Protein AF-A0AA37BMM2-F1 (afdb_monomer)

Sequence (115 aa):
MSWLTSSIFALSARTSSANAATKRAVTCSPATVVCWRSAACHAVRAKTAALRALVRAAKGRWRVEHDYRELKQALGLAHFEGRTWPGWHHHVVLVSIAHAFVTTERLAPKAGTPG

Solvent-accessible surface area (backbone atoms only — not comparable to full-atom values): 7196 Å² total; per-residue (Å²): 144,88,80,80,72,68,69,66,61,65,63,57,68,70,63,60,66,69,60,60,71,69,70,74,78,77,78,82,63,89,88,56,95,68,59,71,80,37,69,66,42,48,50,53,50,49,53,52,51,52,50,51,50,52,53,52,53,54,51,49,54,55,47,54,57,50,52,51,50,44,38,39,73,76,58,41,67,74,69,71,85,74,92,47,73,69,58,52,51,52,49,54,51,52,38,49,51,51,50,50,52,56,50,50,61,69,67,47,77,75,79,74,78,84,126

pLDDT: mean 74.65, std 19.68, range [36.16, 96.25]

Radius of gyration: 30.73 Å; Cα contacts (8 Å, |Δi|>4): 27; chains: 1; bounding box: 54×23×92 Å

Organism: NCBI:txid58119

Structure (mmCIF, N/CA/C/O backbone):
data_AF-A0AA37BMM2-F1
#
_entry.id   AF-A0AA37BMM2-F1
#
loop_
_atom_site.group_PDB
_atom_site.id
_atom_site.type_symbol
_atom_site.label_atom_id
_atom_site.label_alt_id
_atom_site.label_comp_id
_atom_site.label_asym_id
_atom_site.label_entity_id
_atom_site.label_seq_id
_atom_site.pdbx_PDB_ins_code
_atom_site.Cartn_x
_atom_site.Cartn_y
_atom_site.Cartn_z
_atom_site.occupancy
_atom_site.B_iso_or_equiv
_ato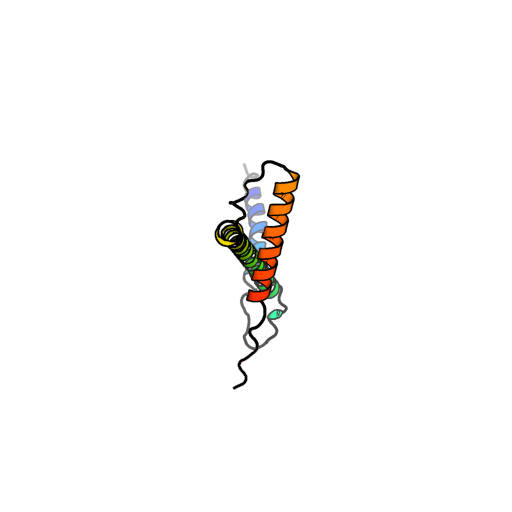m_site.auth_seq_id
_atom_site.auth_comp_id
_atom_site.auth_asym_id
_atom_site.auth_atom_id
_atom_site.pdbx_PDB_model_num
ATOM 1 N N . MET A 1 1 ? 19.076 -8.209 74.361 1.00 49.78 1 MET A N 1
ATOM 2 C CA . MET A 1 1 ? 18.666 -8.750 73.043 1.00 49.78 1 MET A CA 1
ATOM 3 C C . MET A 1 1 ? 17.242 -8.278 72.724 1.00 49.78 1 MET A C 1
ATOM 5 O O . MET A 1 1 ? 16.317 -9.064 72.835 1.00 49.78 1 MET A O 1
ATOM 9 N N . SER A 1 2 ? 17.032 -6.984 72.428 1.00 52.28 2 SER A N 1
ATOM 10 C CA . SER A 1 2 ? 15.667 -6.402 72.391 1.00 52.28 2 SER A CA 1
ATOM 11 C C . SER A 1 2 ? 15.455 -5.282 71.356 1.00 52.28 2 SER A C 1
ATOM 13 O O . SER A 1 2 ? 14.515 -4.508 71.489 1.00 52.28 2 SER A O 1
ATOM 15 N N . TRP A 1 3 ? 16.318 -5.173 70.336 1.00 40.56 3 TRP A N 1
ATOM 16 C CA . TRP A 1 3 ? 16.297 -4.048 69.380 1.00 40.56 3 TRP A CA 1
ATOM 17 C C . TRP A 1 3 ? 16.198 -4.452 67.894 1.00 40.56 3 TRP A C 1
ATOM 19 O O . TRP A 1 3 ? 16.309 -3.589 67.032 1.00 40.56 3 TRP A O 1
ATOM 29 N N . LEU A 1 4 ? 15.969 -5.732 67.561 1.00 50.75 4 LEU A N 1
ATOM 30 C CA . LEU A 1 4 ? 15.934 -6.204 66.159 1.00 50.75 4 LEU A CA 1
ATOM 31 C C . LEU A 1 4 ? 14.548 -6.619 65.629 1.00 50.75 4 LEU A C 1
ATOM 33 O O . LEU A 1 4 ? 14.418 -6.880 64.438 1.00 50.75 4 LEU A O 1
ATOM 37 N N . THR A 1 5 ? 13.491 -6.629 66.447 1.00 55.09 5 THR A N 1
ATOM 38 C CA . THR A 1 5 ? 12.131 -6.993 65.990 1.00 55.09 5 THR A CA 1
ATOM 39 C C . THR A 1 5 ? 11.259 -5.795 65.595 1.00 55.09 5 THR A C 1
ATOM 41 O O . THR A 1 5 ? 10.256 -5.979 64.908 1.00 55.09 5 THR A O 1
ATOM 44 N N . SER A 1 6 ? 11.648 -4.561 65.937 1.00 49.28 6 SER A N 1
ATOM 45 C CA . SER A 1 6 ? 10.850 -3.359 65.633 1.00 49.28 6 SER A CA 1
ATOM 46 C C . SER A 1 6 ? 10.841 -2.974 64.146 1.00 49.28 6 SER A C 1
ATOM 48 O O . SER A 1 6 ? 9.883 -2.365 63.672 1.00 49.28 6 SER A O 1
ATOM 50 N N . SER A 1 7 ? 11.864 -3.353 63.375 1.00 48.28 7 SER A N 1
ATOM 51 C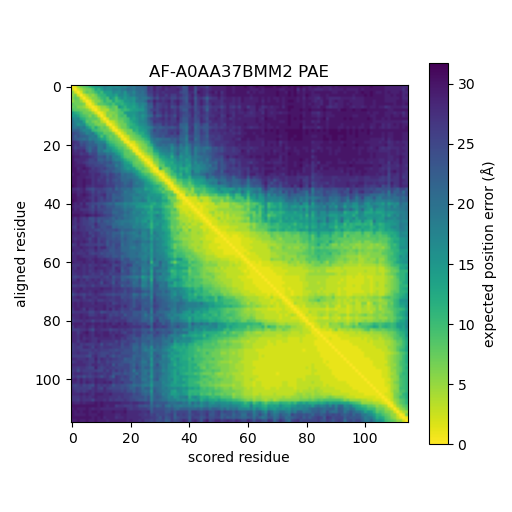 CA . SER A 1 7 ? 12.001 -2.912 61.977 1.00 48.28 7 SER A CA 1
ATOM 52 C C . SER A 1 7 ? 11.051 -3.618 61.003 1.00 48.28 7 SER A C 1
ATOM 54 O O . SER A 1 7 ? 10.730 -3.069 59.952 1.00 48.28 7 SER A O 1
ATOM 56 N N . ILE A 1 8 ? 10.551 -4.809 61.345 1.00 52.97 8 ILE A N 1
ATOM 57 C CA . ILE A 1 8 ? 9.686 -5.591 60.445 1.00 52.97 8 ILE A CA 1
ATOM 58 C C . ILE A 1 8 ? 8.252 -5.028 60.417 1.00 52.97 8 ILE A C 1
ATOM 60 O O . ILE A 1 8 ? 7.593 -5.062 59.378 1.00 52.97 8 ILE A O 1
ATOM 64 N N . PHE A 1 9 ? 7.772 -4.419 61.508 1.00 48.59 9 PHE A N 1
ATOM 65 C CA . PHE A 1 9 ? 6.399 -3.897 61.569 1.00 48.59 9 PHE A CA 1
ATOM 66 C C . PHE A 1 9 ? 6.216 -2.569 60.805 1.00 48.59 9 PHE A C 1
ATOM 68 O O . PHE A 1 9 ? 5.138 -2.295 60.275 1.00 48.59 9 PHE A O 1
ATOM 75 N N . ALA A 1 10 ? 7.277 -1.766 60.658 1.00 47.22 10 ALA A N 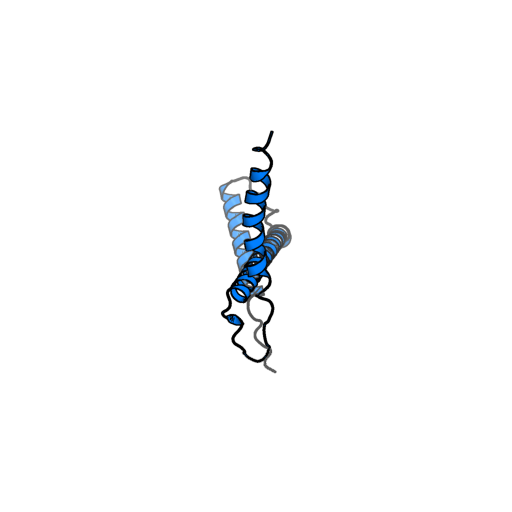1
ATOM 76 C CA . ALA A 1 10 ? 7.212 -0.471 59.974 1.00 47.22 10 ALA A CA 1
ATOM 77 C C . ALA A 1 10 ? 7.104 -0.574 58.437 1.00 47.22 10 ALA A C 1
ATOM 79 O O . ALA A 1 10 ? 6.633 0.366 57.792 1.00 47.22 10 ALA A O 1
ATOM 80 N N . LEU A 1 11 ? 7.480 -1.711 57.835 1.00 45.09 11 LEU A N 1
ATOM 81 C CA . LEU A 1 11 ? 7.369 -1.918 56.384 1.00 45.09 11 LEU A CA 1
ATOM 82 C C . LEU A 1 11 ? 5.976 -2.424 55.952 1.00 45.09 11 LEU A C 1
ATOM 84 O O . LEU A 1 11 ? 5.569 -2.199 54.814 1.00 45.09 11 LEU A O 1
ATOM 88 N N . SER A 1 12 ? 5.203 -3.026 56.865 1.00 43.62 12 SER A N 1
ATOM 89 C CA . SER A 1 12 ? 3.846 -3.535 56.588 1.00 43.62 12 SER A CA 1
ATOM 90 C C . SER A 1 12 ? 2.775 -2.429 56.571 1.00 43.62 12 SER A C 1
ATOM 92 O O . SER A 1 12 ? 1.810 -2.477 55.806 1.00 43.62 12 SER A O 1
ATOM 94 N N . ALA A 1 13 ? 2.968 -1.353 57.342 1.00 43.12 13 ALA A N 1
ATOM 95 C CA . ALA A 1 13 ? 1.996 -0.259 57.410 1.00 43.12 13 ALA A CA 1
ATOM 96 C C . ALA A 1 13 ? 1.949 0.620 56.139 1.00 43.12 13 ALA A C 1
ATOM 98 O O . ALA A 1 13 ? 0.965 1.326 55.917 1.00 43.12 13 ALA A O 1
ATOM 99 N N . ARG A 1 14 ? 2.977 0.574 55.274 1.00 41.84 14 ARG A N 1
ATOM 100 C CA . ARG A 1 14 ? 3.042 1.404 54.054 1.00 41.84 14 ARG A CA 1
ATOM 101 C C . ARG A 1 14 ? 2.402 0.748 52.824 1.00 41.84 14 ARG A C 1
ATOM 103 O O . ARG A 1 14 ? 2.022 1.461 51.900 1.00 41.84 14 ARG A O 1
ATOM 110 N N . THR A 1 15 ? 2.214 -0.571 52.812 1.00 39.50 15 THR A N 1
ATOM 111 C CA . THR A 1 15 ? 1.619 -1.290 51.667 1.00 39.50 15 THR A CA 1
ATOM 112 C C . THR A 1 15 ? 0.124 -1.588 51.826 1.00 39.50 15 THR A C 1
ATOM 114 O O . THR A 1 15 ? -0.547 -1.842 50.829 1.00 39.50 15 THR A O 1
ATOM 117 N N . SER A 1 16 ? -0.446 -1.464 53.032 1.00 36.16 16 SER A N 1
ATOM 118 C CA . SER A 1 16 ? -1.891 -1.670 53.257 1.00 36.16 16 SER A CA 1
ATOM 119 C C . SER A 1 16 ? -2.764 -0.486 52.791 1.00 36.16 16 SER A C 1
ATOM 121 O O . SER A 1 16 ? -3.910 -0.666 52.377 1.00 36.16 16 SER A O 1
ATOM 123 N N . SER A 1 17 ? -2.209 0.732 52.757 1.00 42.72 17 SER A N 1
ATOM 124 C CA . SER A 1 17 ? -2.939 1.946 52.340 1.00 42.72 17 SER A CA 1
ATOM 125 C C . SER A 1 17 ? -3.250 1.987 50.830 1.00 42.72 17 SER A C 1
ATOM 127 O O . SER A 1 17 ? -4.252 2.563 50.405 1.00 42.72 17 SER A O 1
ATOM 129 N N . ALA A 1 18 ? -2.455 1.302 49.998 1.00 44.09 18 ALA A N 1
ATOM 130 C CA . ALA A 1 18 ? -2.597 1.346 48.538 1.00 44.09 18 ALA A CA 1
ATOM 131 C C . ALA A 1 18 ? -3.737 0.472 47.971 1.00 44.09 18 ALA A C 1
ATOM 133 O O . ALA A 1 18 ? -4.162 0.696 46.840 1.00 44.09 18 ALA A O 1
ATOM 134 N N . ASN A 1 19 ? -4.266 -0.492 48.736 1.00 47.50 19 ASN A N 1
ATOM 135 C CA . ASN A 1 19 ? -5.310 -1.417 48.260 1.00 47.50 19 ASN A CA 1
ATOM 136 C C . ASN A 1 19 ? -6.738 -1.046 48.696 1.00 47.50 19 ASN A C 1
ATOM 138 O O . ASN A 1 19 ? -7.706 -1.596 48.166 1.00 47.50 19 ASN A O 1
ATOM 142 N N . ALA A 1 20 ? -6.901 -0.113 49.639 1.00 42.16 20 ALA A N 1
ATOM 143 C CA . ALA A 1 20 ? -8.222 0.341 50.082 1.00 42.16 20 ALA A CA 1
ATOM 144 C C . ALA A 1 20 ? -8.840 1.382 49.127 1.00 42.16 20 ALA A C 1
ATOM 146 O O . ALA A 1 20 ? -10.058 1.404 48.939 1.00 42.16 20 ALA A O 1
ATOM 147 N N . ALA A 1 21 ? -8.013 2.203 48.469 1.00 44.28 21 ALA A N 1
ATOM 148 C CA . ALA A 1 21 ? -8.474 3.225 47.524 1.00 44.28 21 ALA A CA 1
ATOM 149 C C . ALA A 1 21 ? -8.943 2.636 46.177 1.00 44.28 21 ALA A C 1
ATOM 151 O O . ALA A 1 21 ? -9.797 3.210 45.506 1.00 44.28 21 ALA A O 1
ATOM 152 N N . THR A 1 22 ? -8.446 1.456 45.798 1.00 49.12 22 THR A N 1
ATOM 153 C CA . THR A 1 22 ? -8.778 0.770 44.536 1.00 49.12 22 THR A CA 1
ATOM 154 C C . THR A 1 22 ? -10.064 -0.058 44.604 1.00 49.12 22 THR A C 1
ATOM 156 O O . THR A 1 22 ? -10.648 -0.348 43.562 1.00 49.12 22 THR A O 1
ATOM 159 N N . LYS A 1 23 ? -10.564 -0.406 45.801 1.00 43.22 23 LYS A N 1
ATOM 160 C CA . LYS A 1 23 ? -11.818 -1.173 45.966 1.00 43.22 23 LYS A CA 1
ATOM 161 C C . LYS A 1 23 ? -13.092 -0.320 46.059 1.00 43.22 23 LYS A C 1
ATOM 163 O O . LYS A 1 23 ? -14.185 -0.874 46.041 1.0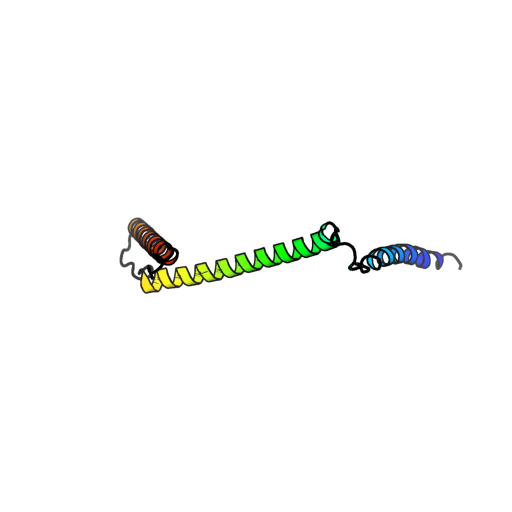0 43.22 23 LYS A O 1
ATOM 168 N N . ARG A 1 24 ? -12.989 1.015 46.100 1.00 42.09 24 ARG A N 1
ATOM 169 C CA . ARG A 1 24 ? -14.140 1.946 46.165 1.00 42.09 24 ARG A CA 1
ATOM 170 C C . ARG A 1 24 ? -14.572 2.536 44.815 1.00 42.09 24 ARG A C 1
ATOM 172 O O . ARG A 1 24 ? -15.258 3.549 44.784 1.00 42.09 24 ARG A O 1
ATOM 179 N N . ALA A 1 25 ? -14.197 1.914 43.698 1.00 46.41 25 ALA A N 1
ATOM 180 C CA . ALA A 1 25 ? -14.541 2.393 42.354 1.00 46.41 25 ALA A CA 1
ATOM 181 C C . ALA A 1 25 ? -15.442 1.422 41.560 1.00 46.41 25 ALA A C 1
ATOM 183 O O . ALA A 1 25 ? -15.383 1.402 40.334 1.00 46.41 25 ALA A O 1
ATOM 184 N N . VAL A 1 26 ? -16.266 0.606 42.234 1.00 53.53 26 VAL A N 1
ATOM 185 C CA . VAL A 1 26 ? -17.203 -0.339 41.578 1.00 53.53 26 VAL A CA 1
ATOM 186 C C . VAL A 1 26 ? -18.622 -0.238 42.156 1.00 53.53 26 VAL A C 1
ATOM 188 O O . VAL A 1 26 ? -19.338 -1.222 42.273 1.00 53.53 26 VAL A O 1
ATOM 191 N N . THR A 1 27 ? -19.072 0.963 42.515 1.00 48.41 27 THR A N 1
ATOM 192 C CA . THR A 1 27 ? -20.509 1.226 42.702 1.00 48.41 27 THR A CA 1
ATOM 193 C C . THR A 1 27 ? -20.956 2.284 41.703 1.00 48.41 27 THR A C 1
ATOM 195 O O . THR A 1 27 ? -21.214 3.437 42.032 1.00 48.41 27 THR A O 1
ATOM 198 N N . CYS A 1 28 ? -21.027 1.886 40.431 1.00 45.62 28 CYS A N 1
ATOM 199 C CA . CYS A 1 28 ? -21.810 2.624 39.445 1.00 45.62 28 CYS A CA 1
ATOM 200 C C . CYS A 1 28 ? -23.288 2.317 39.704 1.00 45.62 28 CYS A C 1
ATOM 202 O O . CYS A 1 28 ? -23.791 1.272 39.301 1.00 45.62 28 CYS A O 1
ATOM 204 N N . SER A 1 29 ? -23.961 3.210 40.429 1.00 46.97 29 SER A N 1
ATOM 205 C CA . SER A 1 29 ? -25.421 3.227 40.517 1.00 46.97 29 SER A CA 1
ATOM 206 C C . SER A 1 29 ? -26.003 3.549 39.129 1.00 46.97 29 SER A C 1
ATOM 208 O O . SER A 1 29 ? -25.521 4.487 38.489 1.00 46.97 29 SER A O 1
ATOM 210 N N . PRO A 1 30 ? -27.016 2.814 38.634 1.00 55.53 30 PRO A N 1
ATOM 211 C CA . PRO A 1 30 ? -27.540 2.986 37.277 1.00 55.53 30 PRO A CA 1
ATOM 212 C C . PRO A 1 30 ? -28.393 4.256 37.102 1.00 55.53 30 PRO A C 1
ATOM 214 O O . PRO A 1 30 ? -28.824 4.550 35.991 1.00 55.53 30 PRO A O 1
ATOM 217 N N . ALA A 1 31 ? -28.634 5.028 38.168 1.00 51.12 31 ALA A N 1
ATOM 218 C CA . ALA A 1 31 ? -29.551 6.170 38.149 1.00 51.12 31 ALA A 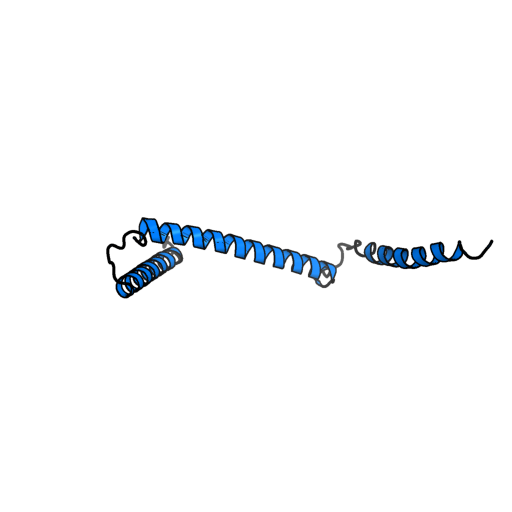CA 1
ATOM 219 C C . ALA A 1 31 ? -28.951 7.481 37.597 1.00 51.12 31 ALA A C 1
ATOM 221 O O . ALA A 1 31 ? -29.689 8.434 37.362 1.00 51.12 31 ALA A O 1
ATOM 222 N N . THR A 1 32 ? -27.638 7.563 37.362 1.00 53.16 32 THR A N 1
ATOM 223 C CA . THR A 1 32 ? -26.991 8.777 36.836 1.00 53.16 32 THR A CA 1
ATOM 224 C C . THR A 1 32 ? -26.172 8.464 35.588 1.00 53.16 32 THR A C 1
ATOM 226 O O . THR A 1 32 ? -25.090 7.884 35.636 1.00 53.16 32 THR A O 1
ATOM 229 N N . VAL A 1 33 ? -26.670 8.927 34.442 1.00 53.16 33 VAL A N 1
ATOM 230 C CA . VAL A 1 33 ? -26.133 8.766 33.072 1.00 53.16 33 VAL A CA 1
ATOM 231 C C . VAL A 1 33 ? -24.749 9.439 32.867 1.00 53.16 33 VAL A C 1
ATOM 233 O O . VAL A 1 33 ? -24.249 9.571 31.755 1.00 53.16 33 VAL A O 1
ATOM 236 N N . VAL A 1 34 ? -24.055 9.839 33.937 1.00 55.59 34 VAL A N 1
ATOM 237 C CA . VAL A 1 34 ? -22.825 10.652 33.896 1.00 55.59 34 VAL A CA 1
ATOM 238 C C . VAL A 1 34 ? -21.584 9.868 34.355 1.00 55.59 34 VAL A C 1
ATOM 240 O O . VAL A 1 34 ? -20.592 10.447 34.783 1.00 55.59 34 VAL A O 1
ATOM 243 N N . CYS A 1 35 ? -21.561 8.537 34.225 1.00 57.47 35 CYS A N 1
ATOM 244 C CA . CYS A 1 35 ? -20.321 7.783 34.473 1.00 57.47 35 CYS A CA 1
ATOM 245 C C . CYS A 1 35 ? -19.257 7.998 33.368 1.00 57.47 35 CYS A C 1
ATOM 247 O O . CYS A 1 35 ? -18.085 7.686 33.562 1.00 57.47 35 CYS A O 1
ATOM 249 N N . TRP A 1 36 ? -19.612 8.590 32.219 1.00 54.12 36 TRP A N 1
ATOM 250 C CA . TRP A 1 36 ? -18.692 8.790 31.085 1.00 54.12 36 TRP A CA 1
ATOM 251 C C . TRP A 1 36 ? -17.501 9.715 31.370 1.00 54.12 36 TRP A C 1
ATOM 253 O O . TRP A 1 36 ? -16.491 9.617 30.674 1.00 54.12 36 TRP A O 1
ATOM 263 N N . ARG A 1 37 ? -17.601 10.597 32.374 1.00 60.84 37 ARG A N 1
ATOM 264 C CA . ARG A 1 37 ? -16.554 11.575 32.727 1.00 60.84 37 ARG A CA 1
ATOM 265 C C . ARG A 1 37 ? -15.617 11.104 33.842 1.00 60.84 37 ARG A C 1
ATOM 267 O O . ARG A 1 37 ? -14.694 11.825 34.203 1.00 60.84 37 ARG A O 1
ATOM 274 N N . SER A 1 38 ? -15.842 9.908 34.391 1.00 71.62 38 SER A N 1
ATOM 275 C CA . SER A 1 38 ? -14.958 9.334 35.407 1.00 71.62 38 SER A CA 1
ATOM 276 C C . SER A 1 38 ? -13.613 8.936 34.796 1.00 71.62 38 SER A C 1
ATOM 278 O O . SER A 1 38 ? -13.549 8.432 33.669 1.00 71.62 38 SER A O 1
ATOM 280 N N . ALA A 1 39 ? -12.533 9.095 35.566 1.00 72.25 39 ALA A N 1
ATOM 281 C CA . ALA A 1 39 ? -11.192 8.651 35.190 1.00 72.25 39 ALA A CA 1
ATOM 282 C C . ALA A 1 39 ? -11.166 7.165 34.769 1.00 72.25 39 ALA A C 1
ATOM 284 O O . ALA A 1 39 ? -10.437 6.797 33.849 1.00 72.25 39 ALA A O 1
ATOM 285 N N . ALA A 1 40 ? -12.026 6.326 35.361 1.00 72.25 40 ALA A N 1
ATOM 286 C CA . ALA A 1 40 ? -12.180 4.921 34.983 1.00 72.25 40 ALA A CA 1
ATOM 287 C C . ALA A 1 40 ? -12.737 4.746 33.553 1.00 72.25 40 ALA A C 1
ATOM 289 O O . ALA A 1 40 ? -12.188 3.971 32.767 1.00 72.25 40 ALA A O 1
ATOM 290 N N . CYS A 1 41 ? -13.766 5.509 33.165 1.00 68.00 41 CYS A N 1
ATOM 291 C CA . CYS A 1 41 ? -14.295 5.495 31.797 1.00 68.00 41 CYS A CA 1
ATOM 292 C C . CYS A 1 41 ? -13.294 6.068 30.785 1.00 68.00 41 CYS A C 1
ATOM 294 O O . CYS A 1 41 ? -13.157 5.517 29.691 1.00 68.00 41 CYS A O 1
ATOM 296 N N . HIS A 1 42 ? -12.535 7.109 31.149 1.00 74.50 42 HIS A N 1
ATOM 297 C CA . HIS A 1 42 ? -11.441 7.619 30.317 1.00 74.50 42 HIS A CA 1
ATOM 298 C C . HIS A 1 42 ? -10.335 6.575 30.117 1.00 74.50 42 HIS A C 1
ATOM 300 O O . HIS A 1 42 ? -9.866 6.405 28.993 1.00 74.50 42 HIS A O 1
ATOM 306 N N . ALA A 1 43 ? -9.975 5.815 31.154 1.00 75.38 43 ALA A N 1
ATOM 307 C CA . ALA A 1 43 ? -8.988 4.744 31.058 1.00 75.38 43 ALA A CA 1
ATOM 308 C C . ALA A 1 43 ? -9.470 3.575 30.176 1.00 75.38 43 ALA A C 1
ATOM 310 O O . ALA A 1 43 ? -8.712 3.086 29.337 1.00 75.38 43 ALA A O 1
ATOM 311 N N . VAL A 1 44 ? -10.735 3.150 30.292 1.00 77.25 44 VAL A N 1
ATOM 312 C CA . VAL A 1 44 ? -11.313 2.120 29.403 1.00 77.25 44 VAL A CA 1
ATOM 313 C C . VAL A 1 44 ? -11.412 2.631 27.960 1.00 77.25 44 VAL A C 1
ATOM 315 O O . VAL A 1 44 ? -11.089 1.905 27.014 1.00 77.25 44 VAL A O 1
ATOM 318 N N . ARG A 1 45 ? -11.783 3.901 27.753 1.00 76.81 45 ARG A N 1
ATOM 319 C CA . ARG A 1 45 ? -11.827 4.510 26.415 1.00 76.81 45 ARG A CA 1
ATOM 320 C C . ARG A 1 45 ? -10.436 4.663 25.801 1.00 76.81 45 ARG A C 1
ATOM 322 O O . ARG A 1 45 ? -10.285 4.414 24.610 1.00 76.81 45 ARG A O 1
ATOM 329 N N . ALA A 1 46 ? -9.426 4.992 26.602 1.00 78.94 46 ALA A N 1
ATOM 330 C CA . ALA A 1 46 ? -8.033 5.054 26.170 1.00 78.94 46 ALA A CA 1
ATOM 331 C C . ALA A 1 46 ? -7.502 3.666 25.780 1.00 78.94 46 ALA A C 1
ATOM 333 O O . ALA A 1 46 ? -6.941 3.511 24.699 1.00 78.94 46 ALA A O 1
ATOM 334 N N . LYS A 1 47 ? -7.762 2.630 26.589 1.00 79.50 47 LYS A N 1
ATOM 335 C CA . LYS A 1 47 ? -7.380 1.241 26.272 1.00 79.50 47 LYS A CA 1
ATOM 336 C C . LYS A 1 47 ? -8.059 0.728 25.001 1.00 79.50 47 LYS A C 1
ATOM 338 O O . LYS A 1 47 ? -7.404 0.143 24.143 1.00 79.50 47 LYS A O 1
ATOM 343 N N . THR A 1 48 ? -9.357 0.981 24.838 1.00 83.12 48 THR A N 1
ATOM 344 C CA . THR A 1 48 ? -10.083 0.586 23.617 1.00 83.12 48 THR A CA 1
ATOM 345 C C . THR A 1 48 ? -9.647 1.393 22.395 1.00 83.12 48 THR A C 1
ATOM 347 O O . THR A 1 48 ? -9.561 0.832 21.307 1.00 83.12 48 THR A O 1
ATOM 350 N N . ALA A 1 49 ? -9.318 2.681 22.544 1.00 83.00 49 ALA A N 1
ATOM 351 C CA . ALA A 1 49 ? -8.735 3.481 21.469 1.00 83.00 49 ALA A CA 1
ATOM 352 C C . ALA A 1 49 ? -7.348 2.959 21.056 1.00 83.00 49 ALA A C 1
ATOM 354 O O . ALA A 1 49 ? -7.092 2.825 19.860 1.00 83.00 49 ALA A O 1
ATOM 355 N N . ALA A 1 50 ? -6.502 2.580 22.020 1.00 85.81 50 ALA A N 1
ATOM 356 C CA . ALA A 1 50 ? -5.201 1.965 21.765 1.00 85.81 50 ALA A CA 1
ATOM 357 C C . ALA A 1 50 ? -5.338 0.613 21.045 1.00 85.81 50 ALA A C 1
ATOM 359 O O . ALA A 1 50 ? -4.688 0.387 20.026 1.00 85.81 50 ALA A O 1
ATOM 360 N N . LEU A 1 51 ? -6.258 -0.252 21.490 1.00 89.56 51 LEU A N 1
ATOM 361 C CA . LEU A 1 51 ? -6.549 -1.515 20.807 1.00 89.56 51 LEU A CA 1
ATOM 362 C C . LEU A 1 51 ? -7.042 -1.282 19.371 1.00 89.56 51 LEU A C 1
ATOM 364 O O . LEU A 1 51 ? -6.578 -1.941 18.443 1.00 89.56 51 LEU A O 1
ATOM 368 N N . ARG A 1 52 ? -7.939 -0.310 19.156 1.00 88.75 52 ARG A N 1
ATOM 369 C CA . ARG A 1 52 ? -8.399 0.056 17.806 1.00 88.75 52 ARG A CA 1
ATOM 370 C C . ARG A 1 52 ? -7.250 0.539 16.923 1.00 88.75 52 ARG A C 1
ATOM 372 O O . ARG A 1 52 ? -7.239 0.208 15.740 1.00 88.75 52 ARG A O 1
ATOM 379 N N . ALA A 1 53 ? -6.294 1.291 17.466 1.00 89.19 53 ALA A N 1
ATOM 380 C CA . ALA A 1 53 ? -5.117 1.736 16.724 1.00 89.19 53 ALA A CA 1
ATOM 381 C C . ALA A 1 53 ? -4.234 0.549 16.305 1.00 89.19 53 ALA A C 1
ATOM 383 O O . ALA A 1 53 ? -3.873 0.445 15.134 1.00 89.19 53 ALA A O 1
ATOM 384 N N . LEU A 1 54 ? -3.980 -0.396 17.216 1.00 88.88 54 LEU A N 1
ATOM 385 C CA . LEU A 1 54 ? -3.221 -1.616 16.920 1.00 88.88 54 LEU A CA 1
ATOM 386 C C . LEU A 1 54 ? -3.913 -2.485 15.863 1.00 88.88 54 LEU A C 1
ATOM 388 O O . LEU A 1 54 ? -3.268 -2.941 14.922 1.00 88.88 54 LEU A O 1
ATOM 392 N N . VAL A 1 55 ? -5.234 -2.663 15.959 1.00 90.31 55 VAL A N 1
ATOM 393 C CA . VAL A 1 55 ? -6.010 -3.413 14.957 1.00 90.31 55 VAL A CA 1
ATOM 394 C C . VAL A 1 55 ? -5.979 -2.712 13.597 1.00 90.31 55 VAL A C 1
ATOM 396 O O . VAL A 1 55 ? -5.838 -3.379 12.573 1.00 90.31 55 VAL A O 1
ATOM 399 N N . ARG A 1 56 ? -6.069 -1.376 13.555 1.00 88.00 56 ARG A N 1
ATOM 400 C CA . ARG A 1 56 ? -5.932 -0.606 12.306 1.00 88.00 56 ARG A CA 1
ATOM 401 C C . ARG A 1 56 ? -4.544 -0.774 11.689 1.00 88.00 56 ARG A C 1
ATOM 403 O O . ARG A 1 56 ? -4.460 -1.027 10.492 1.00 88.00 56 ARG A O 1
ATOM 410 N N . ALA A 1 57 ? -3.481 -0.709 12.489 1.00 87.19 57 ALA A N 1
ATOM 411 C CA . ALA A 1 57 ? -2.115 -0.935 12.021 1.00 87.19 57 ALA A CA 1
ATOM 412 C C . ALA A 1 57 ? -1.915 -2.371 11.502 1.00 87.19 57 ALA A C 1
ATOM 414 O O . ALA A 1 57 ? -1.347 -2.578 10.430 1.00 87.19 57 ALA A O 1
ATOM 415 N N . ALA A 1 58 ? -2.446 -3.370 12.213 1.00 87.94 58 ALA A N 1
ATOM 416 C CA . ALA A 1 58 ? -2.402 -4.767 11.789 1.00 87.94 58 ALA A CA 1
ATOM 417 C C . ALA A 1 58 ? -3.159 -4.997 10.471 1.00 87.94 58 ALA A C 1
ATOM 419 O O . ALA A 1 58 ? -2.641 -5.668 9.578 1.00 87.94 58 ALA A O 1
ATOM 420 N N . LYS A 1 59 ? -4.344 -4.392 10.312 1.00 87.50 59 LYS A N 1
ATOM 421 C CA . LYS A 1 59 ? -5.088 -4.406 9.043 1.00 87.50 59 LYS A CA 1
ATOM 422 C C . LYS A 1 59 ? -4.327 -3.689 7.927 1.00 87.50 59 LYS A C 1
ATOM 424 O O . LYS A 1 59 ? -4.347 -4.161 6.798 1.00 87.50 59 LYS A O 1
ATOM 429 N N . GLY A 1 60 ? -3.622 -2.600 8.236 1.00 88.25 60 GLY A N 1
ATOM 430 C CA . GLY A 1 60 ? -2.751 -1.898 7.291 1.00 88.25 60 GLY A CA 1
ATOM 431 C C . GLY A 1 60 ? -1.671 -2.807 6.700 1.00 88.25 60 GLY A C 1
ATOM 432 O O . GLY A 1 60 ? -1.548 -2.877 5.483 1.00 88.25 60 GLY A O 1
ATOM 433 N N . ARG A 1 61 ? -0.960 -3.578 7.537 1.00 90.62 61 ARG A N 1
ATOM 434 C CA . ARG A 1 61 ? 0.056 -4.542 7.063 1.00 90.62 61 ARG A CA 1
ATOM 435 C C . ARG A 1 61 ? -0.517 -5.582 6.101 1.00 90.62 61 ARG A C 1
ATOM 437 O O . ARG A 1 61 ? 0.092 -5.870 5.079 1.00 90.62 61 ARG A O 1
ATOM 444 N N . TRP A 1 62 ? -1.698 -6.115 6.412 1.00 90.50 62 TRP A N 1
ATOM 445 C CA . TRP A 1 62 ? -2.370 -7.083 5.541 1.00 90.50 62 TRP A CA 1
ATOM 446 C C . TRP A 1 62 ? -2.768 -6.499 4.185 1.00 90.50 62 TRP A C 1
ATOM 448 O O . TRP A 1 62 ? -2.691 -7.205 3.183 1.00 90.50 62 TRP A O 1
ATOM 458 N N . ARG A 1 63 ? -3.168 -5.222 4.144 1.00 88.31 63 ARG A N 1
ATOM 459 C CA . ARG A 1 63 ? -3.460 -4.533 2.880 1.00 88.31 63 ARG A CA 1
ATOM 460 C C . ARG A 1 63 ? -2.209 -4.411 2.017 1.00 88.31 63 ARG A C 1
ATOM 462 O O . ARG A 1 63 ? -2.253 -4.832 0.873 1.00 88.31 63 ARG A O 1
ATOM 469 N N . VAL A 1 64 ? -1.087 -3.978 2.598 1.00 89.06 64 VAL A N 1
ATOM 470 C CA . VAL A 1 64 ? 0.195 -3.861 1.879 1.00 89.06 64 VAL A CA 1
ATOM 471 C C . VAL A 1 64 ? 0.626 -5.196 1.265 1.00 89.06 64 VAL A C 1
ATOM 473 O O . VAL A 1 64 ? 1.030 -5.236 0.109 1.00 89.06 64 VAL A O 1
ATOM 476 N N . GLU A 1 65 ? 0.495 -6.305 1.996 1.00 91.56 65 GLU A N 1
ATOM 477 C CA . GLU A 1 65 ? 0.840 -7.636 1.473 1.00 91.56 65 GLU A CA 1
ATOM 478 C C . GLU A 1 65 ? -0.084 -8.083 0.328 1.00 91.56 65 GLU A C 1
ATOM 480 O O . GLU A 1 65 ? 0.318 -8.799 -0.590 1.00 91.56 65 GLU A O 1
ATOM 485 N N . HIS A 1 66 ? -1.357 -7.696 0.379 1.00 91.31 66 HIS A N 1
ATOM 486 C CA . HIS A 1 66 ? -2.287 -7.965 -0.710 1.00 91.31 66 HIS A CA 1
ATOM 487 C C . HIS A 1 66 ? -1.954 -7.125 -1.949 1.00 91.31 66 HIS A C 1
ATOM 489 O O . HIS A 1 66 ? -1.822 -7.685 -3.037 1.00 91.31 66 HIS A O 1
ATOM 495 N N . ASP A 1 67 ? -1.718 -5.826 -1.762 1.00 91.19 67 ASP A N 1
ATOM 496 C CA . ASP A 1 67 ? -1.339 -4.893 -2.824 1.00 91.19 67 ASP A CA 1
ATOM 497 C C . ASP A 1 67 ? -0.028 -5.332 -3.497 1.00 91.19 67 ASP A C 1
ATOM 499 O O . ASP A 1 67 ? 0.090 -5.328 -4.720 1.00 91.19 67 ASP A O 1
ATOM 503 N N . TYR A 1 68 ? 0.944 -5.813 -2.718 1.00 90.44 68 TYR A N 1
ATOM 504 C CA . TYR A 1 68 ? 2.220 -6.304 -3.239 1.00 90.44 68 TYR A CA 1
ATOM 505 C C . TYR A 1 68 ? 2.085 -7.593 -4.063 1.00 90.44 68 TYR A C 1
ATOM 507 O O . TYR A 1 68 ? 2.769 -7.763 -5.077 1.00 90.44 68 TYR A O 1
ATOM 515 N N . ARG A 1 69 ? 1.174 -8.495 -3.674 1.00 91.31 69 ARG A N 1
ATOM 516 C CA . ARG A 1 69 ? 0.834 -9.671 -4.489 1.00 91.31 69 ARG A CA 1
ATOM 517 C C . ARG A 1 69 ? 0.186 -9.264 -5.807 1.00 91.31 69 ARG A C 1
ATOM 519 O O . ARG A 1 69 ? 0.548 -9.812 -6.844 1.00 91.31 69 ARG A O 1
ATOM 526 N N . GLU A 1 70 ? -0.711 -8.288 -5.782 1.00 90.69 70 GLU A N 1
ATOM 527 C CA . GLU A 1 70 ? -1.364 -7.773 -6.984 1.00 90.69 70 GLU A CA 1
ATOM 528 C C . GLU A 1 70 ? -0.376 -7.079 -7.934 1.00 90.69 70 GLU A C 1
ATOM 530 O O . GLU A 1 70 ? -0.348 -7.383 -9.127 1.00 90.69 70 GLU A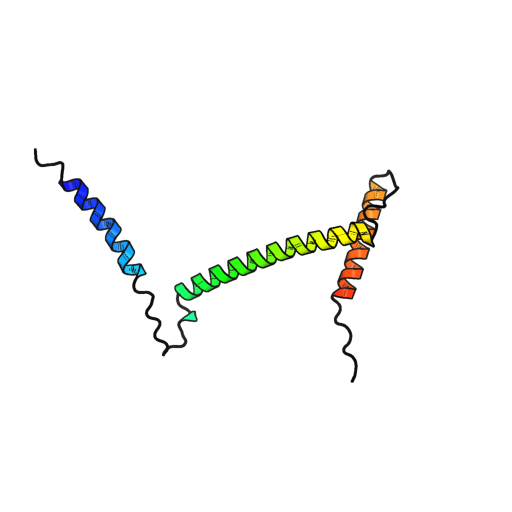 O 1
ATOM 535 N N . LEU A 1 71 ? 0.506 -6.233 -7.396 1.00 91.88 71 LEU A N 1
ATOM 536 C CA . LEU A 1 71 ? 1.582 -5.583 -8.148 1.00 91.88 71 LEU A CA 1
ATOM 537 C C . LEU A 1 71 ? 2.462 -6.605 -8.885 1.00 91.88 71 LEU A C 1
ATOM 539 O O . LEU A 1 71 ? 2.799 -6.415 -10.053 1.00 91.88 71 LEU A O 1
ATOM 543 N N . LYS A 1 72 ? 2.820 -7.713 -8.225 1.00 89.44 72 LYS A N 1
ATOM 544 C CA . LYS A 1 72 ? 3.653 -8.768 -8.821 1.00 89.44 72 LYS A CA 1
ATOM 545 C C . LYS A 1 72 ? 2.928 -9.606 -9.865 1.00 89.44 72 LYS A C 1
ATOM 547 O O . LYS A 1 72 ? 3.497 -9.836 -10.930 1.00 89.44 72 LYS A O 1
ATOM 552 N N . GLN A 1 73 ? 1.727 -10.082 -9.540 1.00 87.81 73 GLN A N 1
ATOM 553 C CA . GLN A 1 73 ? 1.022 -11.088 -10.338 1.00 87.81 73 GLN A CA 1
ATOM 554 C C . GLN A 1 73 ? 0.184 -10.474 -11.460 1.00 87.81 73 GLN A C 1
ATOM 556 O O . GLN A 1 73 ? 0.201 -10.983 -12.573 1.00 87.81 73 GLN A O 1
ATOM 561 N N . ALA A 1 74 ? -0.537 -9.386 -11.183 1.00 86.88 74 ALA A N 1
ATOM 562 C CA . ALA A 1 74 ? -1.464 -8.787 -12.142 1.00 86.88 74 ALA A CA 1
ATOM 563 C C . ALA A 1 74 ? -0.816 -7.671 -12.971 1.00 86.88 74 ALA A C 1
ATOM 565 O O . ALA A 1 74 ? -1.083 -7.558 -14.161 1.00 86.88 74 ALA A O 1
ATOM 566 N N . LEU A 1 75 ? 0.035 -6.846 -12.349 1.00 87.44 75 LEU A N 1
ATOM 567 C CA . LEU A 1 75 ? 0.581 -5.635 -12.981 1.00 87.44 75 LEU A CA 1
ATOM 568 C C . LEU A 1 75 ? 2.020 -5.790 -13.488 1.00 87.44 75 LEU A C 1
ATOM 570 O O . LEU A 1 75 ? 2.590 -4.850 -14.033 1.00 87.44 75 LEU A O 1
ATOM 574 N N . GLY A 1 76 ? 2.617 -6.971 -13.331 1.00 90.31 76 GLY A N 1
ATOM 575 C CA . GLY A 1 76 ? 3.894 -7.280 -13.965 1.00 90.31 76 GLY A CA 1
ATOM 576 C C . GLY A 1 76 ? 5.127 -6.705 -13.265 1.00 90.31 76 GLY A C 1
ATOM 577 O O . GLY A 1 76 ? 6.177 -6.588 -13.893 1.00 90.31 76 GLY A O 1
ATOM 578 N N . LEU A 1 77 ? 5.070 -6.397 -11.962 1.00 90.81 77 LEU A N 1
ATOM 579 C CA . LEU A 1 77 ? 6.255 -5.922 -11.225 1.00 90.81 77 LEU A CA 1
ATOM 580 C C . LEU A 1 77 ? 7.426 -6.924 -11.288 1.00 90.81 77 LEU A C 1
ATOM 582 O O . LEU A 1 77 ? 8.583 -6.519 -11.264 1.00 90.81 77 LEU A O 1
ATOM 586 N N . ALA A 1 78 ? 7.128 -8.224 -11.390 1.00 88.38 78 ALA A N 1
ATOM 587 C CA . ALA A 1 78 ? 8.128 -9.285 -11.527 1.00 88.38 78 ALA A CA 1
ATOM 588 C C . ALA A 1 78 ? 8.602 -9.533 -12.977 1.00 88.38 78 ALA A C 1
ATOM 590 O O . ALA A 1 78 ? 9.534 -10.304 -13.173 1.00 88.38 78 ALA A O 1
ATOM 591 N N . HIS A 1 79 ? 7.991 -8.888 -13.976 1.00 89.81 79 HIS A N 1
ATOM 592 C CA . HIS A 1 79 ? 8.211 -9.146 -15.406 1.00 89.81 79 HIS A CA 1
ATOM 593 C C . HIS A 1 79 ? 9.064 -8.053 -16.075 1.00 89.81 79 HIS A C 1
ATOM 595 O O . HIS A 1 79 ? 8.840 -7.681 -17.222 1.00 89.81 79 HIS A O 1
ATOM 601 N N . PHE A 1 80 ? 10.026 -7.487 -15.342 1.00 89.38 80 PHE A N 1
ATOM 602 C CA . PHE A 1 80 ? 10.941 -6.490 -15.893 1.00 89.38 80 PHE A CA 1
ATOM 603 C C . PHE A 1 80 ? 12.148 -7.164 -16.557 1.00 89.38 80 PHE A C 1
ATOM 605 O O . PHE A 1 80 ? 12.948 -7.807 -15.883 1.00 89.38 80 PHE A O 1
ATOM 612 N N . GLU A 1 81 ? 12.300 -6.978 -17.868 1.00 89.56 81 GLU A N 1
ATOM 613 C CA . GLU A 1 81 ? 13.382 -7.584 -18.665 1.00 89.56 81 GLU A CA 1
ATOM 614 C C . GLU A 1 81 ? 14.574 -6.636 -18.910 1.00 89.56 81 GLU A C 1
ATOM 616 O O . GLU A 1 81 ? 15.620 -7.041 -19.423 1.00 89.56 81 GLU A O 1
ATOM 621 N N . GLY A 1 82 ? 14.443 -5.358 -18.538 1.00 90.31 82 GLY A N 1
ATOM 622 C CA . GLY A 1 82 ? 15.514 -4.374 -18.684 1.00 90.31 82 GLY A CA 1
ATOM 623 C C . GLY A 1 82 ? 16.669 -4.609 -17.702 1.00 90.31 82 GLY A C 1
ATOM 624 O O . GLY A 1 82 ? 16.501 -5.168 -16.623 1.00 90.31 82 GLY A O 1
ATOM 625 N N . ARG A 1 83 ? 17.877 -4.148 -18.053 1.00 91.12 83 ARG A N 1
ATOM 626 C CA . ARG A 1 83 ? 19.078 -4.264 -17.189 1.00 91.12 83 ARG A CA 1
ATOM 627 C C . ARG A 1 83 ? 19.624 -2.928 -16.695 1.00 91.12 83 ARG A C 1
ATOM 629 O O . ARG A 1 83 ? 20.688 -2.868 -16.090 1.00 91.12 83 ARG A O 1
ATOM 636 N N . THR A 1 84 ? 18.911 -1.843 -16.970 1.00 95.00 84 THR A N 1
ATOM 637 C CA . THR A 1 84 ? 19.315 -0.491 -16.585 1.00 95.00 84 THR A CA 1
ATOM 638 C C . THR A 1 84 ? 18.602 -0.067 -15.311 1.00 95.00 84 THR A C 1
ATOM 640 O O . THR A 1 84 ? 17.381 -0.210 -15.216 1.00 95.00 84 THR A O 1
ATOM 643 N N . TRP A 1 85 ? 19.337 0.544 -14.386 1.00 93.38 85 TRP A N 1
ATOM 644 C CA . TRP A 1 85 ? 18.776 1.099 -13.154 1.00 93.38 85 TRP A CA 1
ATOM 645 C C . TRP A 1 85 ? 17.664 2.143 -13.394 1.00 93.38 85 TRP A C 1
ATOM 647 O O . TRP A 1 85 ? 16.590 1.993 -12.810 1.00 93.38 85 TRP A O 1
ATOM 657 N N . PRO A 1 86 ? 17.818 3.127 -14.307 1.00 95.56 86 PRO A N 1
ATOM 658 C CA . PRO A 1 86 ? 16.734 4.065 -14.613 1.00 95.56 86 PRO A CA 1
ATOM 659 C C . PRO A 1 86 ? 15.489 3.375 -15.181 1.00 95.56 86 PRO A C 1
ATOM 661 O O . PRO A 1 86 ? 14.375 3.661 -14.752 1.00 95.56 86 PRO A O 1
ATOM 664 N N . GLY A 1 87 ? 15.666 2.415 -16.097 1.00 94.50 87 GLY A N 1
ATOM 665 C CA . GLY A 1 87 ? 14.555 1.641 -16.660 1.00 94.50 87 GLY A C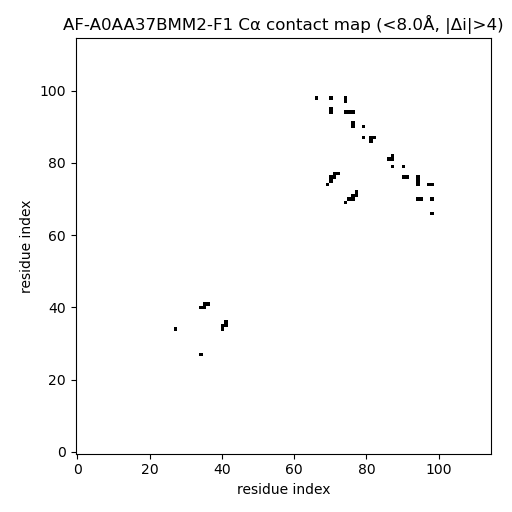A 1
ATOM 666 C C . GLY A 1 87 ? 13.768 0.867 -15.599 1.00 94.50 87 GLY A C 1
ATOM 667 O O . GLY A 1 87 ? 12.541 0.854 -15.642 1.00 94.50 87 GLY A O 1
ATOM 668 N N . TRP A 1 88 ? 14.455 0.292 -14.605 1.00 94.62 88 TRP A N 1
ATOM 669 C CA . TRP A 1 88 ? 13.799 -0.384 -13.483 1.00 94.62 88 TRP A CA 1
ATOM 670 C C . TRP A 1 88 ? 12.965 0.594 -12.649 1.00 94.62 88 TRP A C 1
ATOM 672 O O . TRP A 1 88 ? 11.814 0.306 -12.329 1.00 94.62 88 TRP A O 1
ATOM 682 N N . HIS A 1 89 ? 13.497 1.785 -12.358 1.00 95.75 89 HIS A N 1
ATOM 683 C CA . HIS A 1 89 ? 12.743 2.821 -11.652 1.00 95.75 89 HIS A CA 1
ATOM 684 C C . HIS A 1 89 ? 11.489 3.254 -12.407 1.00 95.75 89 HIS A C 1
ATOM 686 O O . HIS A 1 89 ? 10.418 3.334 -11.805 1.00 95.75 89 HIS A O 1
ATOM 692 N N . HIS A 1 90 ? 11.600 3.502 -13.713 1.00 95.44 90 HIS A N 1
ATOM 693 C CA . HIS A 1 90 ? 10.442 3.839 -14.536 1.00 95.44 90 HIS A CA 1
ATOM 694 C C . HIS A 1 90 ? 9.395 2.721 -14.508 1.00 95.44 90 HIS A C 1
ATOM 696 O O . HIS A 1 90 ? 8.217 3.008 -14.311 1.00 95.44 90 HIS A O 1
ATOM 702 N N . HIS A 1 91 ? 9.818 1.456 -14.607 1.00 95.62 91 HIS A N 1
ATOM 703 C CA . HIS A 1 91 ? 8.923 0.301 -14.505 1.00 95.62 91 HIS A CA 1
ATOM 704 C C . HIS A 1 91 ? 8.174 0.260 -13.170 1.00 95.62 91 HIS A C 1
ATOM 706 O O . HIS A 1 91 ? 6.949 0.188 -13.146 1.00 95.62 91 HIS A O 1
ATOM 712 N N . VAL A 1 92 ? 8.889 0.378 -12.047 1.00 95.00 92 VAL A N 1
ATOM 713 C CA . VAL A 1 92 ? 8.285 0.366 -10.704 1.00 95.00 92 VAL A CA 1
ATOM 714 C C . VAL A 1 92 ? 7.290 1.515 -10.525 1.00 95.00 92 VAL A C 1
ATOM 716 O O . VAL A 1 92 ? 6.215 1.311 -9.955 1.00 95.00 92 VAL A O 1
ATOM 719 N N . VAL A 1 93 ? 7.615 2.711 -11.021 1.00 96.12 93 VAL A N 1
ATOM 720 C CA . VAL A 1 93 ? 6.720 3.875 -10.955 1.00 96.12 93 VAL A CA 1
ATOM 721 C C . VAL A 1 93 ? 5.464 3.644 -11.794 1.00 96.12 93 VAL A C 1
ATOM 723 O O . VAL A 1 93 ? 4.364 3.837 -11.281 1.00 96.12 93 VAL A O 1
ATOM 726 N N . LEU A 1 94 ? 5.599 3.175 -13.038 1.00 95.50 94 LEU A N 1
ATOM 727 C CA . LEU A 1 94 ? 4.456 2.889 -13.914 1.00 95.50 94 LEU A CA 1
ATOM 728 C C . LEU A 1 94 ? 3.525 1.833 -13.309 1.00 95.50 94 LEU A C 1
ATOM 730 O O . LEU A 1 94 ? 2.313 2.035 -13.259 1.00 95.50 94 LEU A O 1
ATOM 734 N N . VAL A 1 95 ? 4.087 0.746 -12.779 1.00 95.25 95 VAL A N 1
ATOM 735 C CA . VAL A 1 95 ? 3.319 -0.322 -12.125 1.00 95.25 95 VAL A CA 1
ATOM 736 C C . VAL A 1 95 ? 2.619 0.184 -10.854 1.00 95.25 95 VAL A C 1
ATOM 738 O O . VAL A 1 95 ? 1.463 -0.161 -10.607 1.00 95.25 95 VAL A O 1
ATOM 741 N N . SER A 1 96 ? 3.264 1.066 -10.083 1.00 94.56 96 SER A N 1
ATOM 742 C CA . SER A 1 96 ? 2.658 1.693 -8.897 1.00 94.56 96 SER A CA 1
ATOM 743 C C . SER A 1 96 ? 1.509 2.643 -9.257 1.00 94.56 96 SER A C 1
ATOM 745 O O . SER A 1 96 ? 0.482 2.648 -8.581 1.00 94.56 96 SER A O 1
ATOM 747 N N . ILE A 1 97 ? 1.646 3.422 -10.336 1.00 96.25 97 ILE A N 1
ATOM 748 C CA . ILE A 1 97 ? 0.580 4.303 -10.841 1.00 96.25 97 ILE A CA 1
ATOM 749 C C . ILE A 1 97 ? -0.611 3.474 -11.334 1.00 96.25 97 ILE A C 1
ATOM 751 O O . ILE A 1 97 ? -1.753 3.787 -11.001 1.00 96.25 97 ILE A O 1
ATOM 755 N N . ALA A 1 98 ? -0.361 2.390 -12.073 1.00 95.44 98 ALA A N 1
ATOM 756 C CA . ALA A 1 98 ? -1.414 1.485 -12.527 1.00 95.44 98 ALA A CA 1
ATOM 757 C C . ALA A 1 98 ? -2.175 0.853 -11.347 1.00 95.44 98 ALA A C 1
ATOM 759 O O . ALA A 1 98 ? -3.405 0.800 -11.358 1.00 95.44 98 ALA A O 1
ATOM 760 N N . HIS A 1 99 ? -1.463 0.435 -10.294 1.00 94.50 99 HIS A N 1
ATOM 761 C CA . HIS A 1 99 ? -2.084 -0.073 -9.064 1.00 94.50 99 HIS A CA 1
ATOM 762 C C . HIS A 1 99 ? -2.943 0.981 -8.368 1.00 94.50 99 HIS A C 1
ATOM 764 O O . HIS A 1 99 ? -4.075 0.687 -7.975 1.00 94.50 99 HIS A O 1
ATOM 770 N N . ALA A 1 100 ? -2.440 2.213 -8.261 1.00 93.44 100 ALA A N 1
ATOM 771 C CA . ALA A 1 100 ? -3.188 3.318 -7.679 1.00 93.44 100 ALA A CA 1
ATOM 772 C C . ALA A 1 100 ? -4.490 3.568 -8.453 1.00 93.44 100 ALA A C 1
ATOM 774 O O . ALA A 1 100 ? -5.544 3.668 -7.829 1.00 93.44 100 ALA A O 1
ATOM 775 N N . PHE A 1 101 ? -4.436 3.568 -9.788 1.00 94.38 101 PHE A N 1
ATOM 776 C CA . PHE A 1 101 ? -5.610 3.723 -10.647 1.00 94.38 101 PHE A CA 1
ATOM 777 C C . PHE A 1 101 ? -6.649 2.607 -10.436 1.00 94.38 101 PHE A C 1
ATOM 779 O O . PHE A 1 101 ? -7.822 2.875 -10.179 1.00 94.38 101 PHE A O 1
ATOM 786 N N . VAL A 1 102 ? -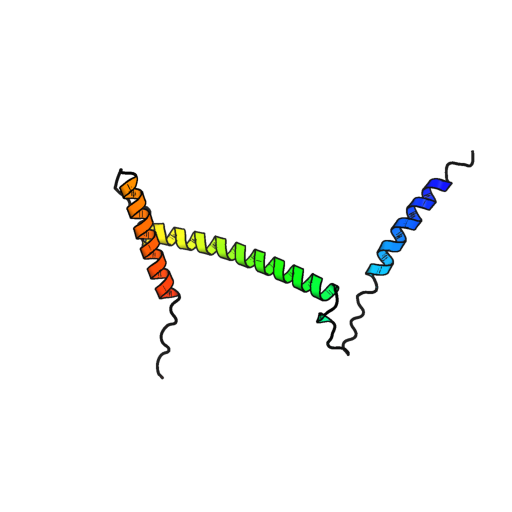6.229 1.339 -10.456 1.00 92.69 102 VAL A N 1
ATOM 787 C CA . VAL A 1 102 ? -7.142 0.208 -10.201 1.00 92.69 102 VAL A CA 1
ATOM 788 C C . VAL A 1 102 ? -7.746 0.293 -8.797 1.00 92.69 102 VAL A C 1
ATOM 790 O O . VAL A 1 102 ? -8.928 0.011 -8.592 1.00 92.69 102 VAL A O 1
ATOM 793 N N . THR A 1 103 ? -6.950 0.711 -7.815 1.00 92.56 103 THR A N 1
ATOM 794 C CA . THR A 1 103 ? -7.413 0.886 -6.438 1.00 92.56 103 THR A CA 1
ATOM 795 C C . THR A 1 103 ? -8.440 2.011 -6.329 1.00 92.56 103 THR A C 1
ATOM 797 O O . THR A 1 103 ? -9.442 1.838 -5.636 1.00 92.56 103 THR A O 1
ATOM 800 N N . THR A 1 104 ? -8.253 3.137 -7.023 1.00 92.88 104 THR A N 1
ATOM 801 C CA . THR A 1 104 ? -9.235 4.229 -7.026 1.00 92.88 104 THR A CA 1
ATOM 802 C C . THR A 1 104 ? -10.552 3.809 -7.663 1.00 92.88 104 THR A C 1
ATOM 804 O O . THR A 1 104 ? -11.598 4.081 -7.083 1.00 92.88 104 THR A O 1
ATOM 807 N N . GLU A 1 105 ? -10.520 3.060 -8.767 1.00 93.06 105 GLU A N 1
ATOM 808 C CA . GLU A 1 105 ? -11.733 2.537 -9.415 1.00 93.06 105 GLU A CA 1
ATOM 809 C C . GLU A 1 105 ? -12.493 1.542 -8.524 1.00 93.06 105 GLU A C 1
ATOM 811 O O . GLU A 1 105 ? -13.721 1.507 -8.507 1.00 93.06 105 GLU A O 1
ATOM 816 N N . ARG A 1 106 ? -11.783 0.746 -7.715 1.00 89.50 106 ARG A N 1
ATOM 817 C CA . ARG A 1 106 ? -12.413 -0.164 -6.740 1.00 89.50 106 ARG A CA 1
ATOM 818 C C . ARG A 1 106 ? -13.061 0.560 -5.570 1.00 89.50 106 ARG A C 1
ATOM 820 O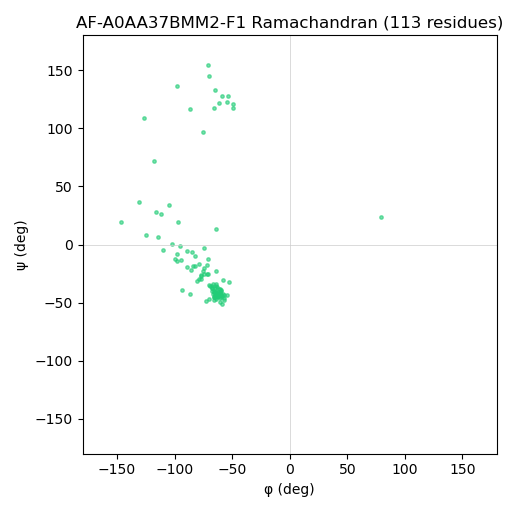 O . ARG A 1 106 ? -14.043 0.068 -5.017 1.00 89.50 106 ARG A O 1
ATOM 827 N N . LEU A 1 107 ? -12.463 1.670 -5.145 1.00 88.88 107 LEU A N 1
ATOM 828 C CA . LEU A 1 107 ? -12.969 2.494 -4.051 1.00 88.88 107 LEU A CA 1
ATOM 829 C C . LEU A 1 107 ? -14.060 3.463 -4.509 1.00 88.88 107 LEU A C 1
ATOM 831 O O . LEU A 1 107 ? -14.812 3.957 -3.665 1.00 88.88 107 LEU A O 1
ATOM 835 N N . ALA A 1 108 ? -14.155 3.727 -5.813 1.00 89.56 108 ALA A N 1
ATOM 836 C CA . ALA A 1 108 ? -15.206 4.547 -6.374 1.00 89.56 108 ALA A CA 1
ATOM 837 C C . ALA A 1 108 ? -16.576 3.921 -6.045 1.00 89.56 108 ALA A C 1
ATOM 839 O O . ALA A 1 108 ? -16.798 2.728 -6.285 1.00 89.56 108 ALA A O 1
ATOM 840 N N . PRO A 1 109 ? -17.513 4.691 -5.465 1.00 81.56 109 PRO A N 1
ATOM 841 C CA . PRO A 1 109 ? -18.855 4.194 -5.217 1.00 81.56 109 PRO A CA 1
ATOM 842 C C . PRO A 1 109 ? -19.493 3.844 -6.564 1.00 81.56 109 PRO A C 1
ATOM 844 O O . PRO A 1 109 ? -19.600 4.701 -7.441 1.00 81.56 109 PRO A O 1
ATOM 847 N N . LYS A 1 110 ? -19.920 2.585 -6.741 1.00 75.25 110 LYS A N 1
ATOM 848 C CA . LYS A 1 110 ? -20.730 2.206 -7.907 1.00 75.25 110 LYS A CA 1
ATOM 849 C C . LYS A 1 110 ? -21.943 3.132 -7.936 1.00 75.25 110 LYS A C 1
ATOM 851 O O . LYS A 1 110 ? -22.669 3.192 -6.943 1.00 75.25 110 LYS A O 1
ATOM 856 N N . ALA A 1 111 ? -22.128 3.861 -9.039 1.00 71.88 111 ALA A N 1
ATOM 857 C CA . ALA A 1 111 ? -23.306 4.694 -9.237 1.00 71.88 111 ALA A CA 1
ATOM 858 C C . ALA A 1 111 ? -24.540 3.839 -8.929 1.00 71.88 111 ALA A C 1
ATOM 860 O O . ALA A 1 111 ? -24.696 2.754 -9.495 1.00 71.88 111 ALA A O 1
ATOM 861 N N . GLY A 1 112 ? -25.333 4.279 -7.949 1.00 71.56 112 GLY A N 1
ATOM 862 C CA . GLY A 1 112 ? -26.523 3.556 -7.529 1.00 71.56 112 GLY A CA 1
ATOM 863 C C . GLY A 1 112 ? -27.393 3.300 -8.748 1.00 71.56 112 GLY A C 1
ATOM 864 O O . GLY A 1 112 ? -27.663 4.225 -9.511 1.00 71.56 112 GLY A O 1
ATOM 865 N N . THR A 1 113 ? -27.775 2.042 -8.951 1.00 66.88 113 THR A N 1
ATOM 866 C CA . THR A 1 113 ? -28.766 1.655 -9.951 1.00 66.88 113 THR A CA 1
ATOM 867 C C . THR A 1 113 ? -29.984 2.568 -9.785 1.00 66.88 113 THR A C 1
ATOM 869 O O . THR A 1 113 ? -30.570 2.556 -8.699 1.00 66.88 113 THR A O 1
ATOM 872 N N . PRO A 1 114 ? -30.355 3.391 -10.784 1.00 70.44 114 PRO A N 1
ATOM 873 C CA . PRO A 1 114 ? -31.653 4.039 -10.749 1.00 70.44 114 PRO A CA 1
ATOM 874 C C . PRO A 1 114 ? -32.691 2.920 -10.864 1.00 70.44 114 PRO A C 1
ATOM 876 O O . PRO A 1 114 ? -32.648 2.136 -11.814 1.00 70.44 114 PRO A O 1
ATOM 879 N N . GLY A 1 115 ? -33.505 2.777 -9.817 1.00 64.12 115 GLY A N 1
ATOM 880 C CA . GLY A 1 115 ? -34.623 1.834 -9.774 1.00 64.12 115 GLY A CA 1
ATOM 881 C C . GLY A 1 115 ? -35.716 2.186 -10.768 1.00 64.12 115 GLY A C 1
ATOM 882 O O . GLY A 1 115 ? -35.804 3.375 -11.151 1.00 64.12 115 GLY A O 1
#

Secondary structure (DSSP, 8-state):
--SSSHHHHHHHTTTSHHHHSSTTS----TT-TTGGGSHHHHHHHHHHHHHHHHHHHHHHHHHHHHHHHHHHHTS-TT------HHHHHHHHHHHHHHHHHHHHHHHSPPPPPP-

InterPro domains:
  IPR002559 Transposase IS4-like domain [PF01609] (27-99)
  IPR012337 Ribonuclease H-like superfamily [SSF53098] (49-112)
  IPR039365 Transposase IS701-like [PTHR33627] (45-109)

Foldseek 3Di:
DPPPPVVVVVVVVVPVVVPVVVVPPPPPDVPDPPPCPDPVVVVVVVVVVVVVVVVVVVVVVVVVVVLVVCLVPPLPLVPDPDDDPVSNVVSVVVSVVVSVVVVVVVVPPDDPPPD

Mean predicted aligned error: 16.21 Å

Nearest PDB structures (foldseek):
  6koq-assembly1_D  TM=4.445E-01  e=8.396E+00  Mycobacterium tuberculosis H37Rv